Protein AF-A0A936XQB4-F1 (afdb_monomer_lite)

Sequence (69 aa):
MYNPRVLLFILTATILAYLTHVFLKRMIDPRRSVVSFIMYIAAHLVSIITWVFIFGLVLIHYKDFFFKR

Secondary structure (DSSP, 8-state):
---HHHHHHHHHHHHHHHHHHHHHHHH--TTS-HHHHHHHHHHHHHHHHHHHHHHHHHHHHTHHHHH--

Structure (mmCIF, N/CA/C/O backbone):
data_AF-A0A936XQB4-F1
#
_entry.id   AF-A0A936XQB4-F1
#
loop_
_atom_site.group_PDB
_atom_site.id
_atom_site.type_symbol
_atom_site.label_atom_id
_atom_site.label_alt_id
_atom_site.label_comp_id
_atom_site.label_asym_id
_atom_site.label_entity_id
_atom_site.label_seq_id
_atom_site.pdbx_PDB_ins_code
_atom_site.Cartn_x
_atom_site.Cartn_y
_atom_site.Cartn_z
_atom_site.occupancy
_atom_site.B_iso_or_equiv
_atom_site.auth_seq_id
_atom_site.auth_comp_id
_atom_site.auth_asym_id
_atom_site.auth_atom_id
_atom_site.pdbx_PDB_model_num
ATOM 1 N N . MET A 1 1 ? -21.737 10.783 14.481 1.00 69.50 1 MET A N 1
ATOM 2 C CA . MET A 1 1 ? -20.337 11.220 14.685 1.00 69.50 1 MET A CA 1
ATOM 3 C C . MET A 1 1 ? -19.423 10.109 14.194 1.00 69.50 1 MET A C 1
ATOM 5 O O . MET A 1 1 ? -19.675 8.960 14.539 1.00 69.50 1 MET A O 1
ATOM 9 N N . TYR A 1 2 ? -18.440 10.416 13.347 1.00 75.56 2 TYR A N 1
ATOM 10 C CA . TYR A 1 2 ? -17.468 9.426 12.866 1.00 75.56 2 TYR A CA 1
ATOM 11 C C . TYR A 1 2 ? -16.527 9.005 14.003 1.00 75.56 2 TYR A C 1
ATOM 13 O O . TYR A 1 2 ? -16.165 9.840 14.829 1.00 75.56 2 TYR A O 1
ATOM 21 N N . ASN A 1 3 ? -16.133 7.728 14.056 1.00 87.25 3 ASN A N 1
ATOM 22 C CA . ASN A 1 3 ? -15.184 7.263 15.067 1.00 87.25 3 ASN A CA 1
ATOM 23 C C . ASN A 1 3 ? -13.772 7.779 14.718 1.00 87.25 3 ASN A C 1
ATOM 25 O O . ASN A 1 3 ? -13.239 7.385 13.674 1.00 87.25 3 ASN A O 1
ATOM 29 N N . PRO A 1 4 ? -13.137 8.616 15.563 1.00 91.06 4 PRO A N 1
ATOM 30 C CA . PRO A 1 4 ? -11.818 9.178 15.273 1.00 91.06 4 PRO A CA 1
ATOM 31 C C . PRO A 1 4 ? -10.744 8.101 15.077 1.00 91.06 4 PRO A C 1
ATOM 33 O O . PRO A 1 4 ? -9.823 8.305 14.291 1.00 91.06 4 PRO A O 1
ATOM 36 N N . ARG A 1 5 ? -10.882 6.927 15.710 1.00 91.31 5 ARG A N 1
ATOM 37 C CA . ARG A 1 5 ? -9.952 5.797 15.536 1.00 91.31 5 ARG A CA 1
ATOM 38 C C . ARG A 1 5 ? -9.987 5.254 14.109 1.00 91.31 5 ARG A C 1
ATOM 40 O O . ARG A 1 5 ? -8.943 4.975 13.533 1.00 91.31 5 ARG A O 1
ATOM 47 N N . VAL A 1 6 ? -11.182 5.148 13.528 1.00 91.94 6 VAL A N 1
ATOM 48 C CA . VAL A 1 6 ? -11.369 4.686 12.145 1.00 91.94 6 VAL A CA 1
ATOM 49 C C . VAL A 1 6 ? -10.847 5.731 11.158 1.00 91.94 6 VAL A C 1
ATOM 51 O O . VAL A 1 6 ? -10.190 5.377 10.184 1.00 91.94 6 VAL A O 1
ATOM 54 N N . LEU A 1 7 ? -11.071 7.020 11.431 1.00 93.38 7 LEU A N 1
ATOM 55 C CA . LEU A 1 7 ? -10.537 8.101 10.595 1.00 93.38 7 LEU A CA 1
ATOM 56 C C . LEU A 1 7 ? -9.004 8.120 10.592 1.00 93.38 7 LEU A C 1
ATOM 58 O O . LEU A 1 7 ? -8.397 8.190 9.524 1.00 93.38 7 LEU A O 1
ATOM 62 N N . LEU A 1 8 ? -8.379 8.005 11.769 1.00 94.31 8 LEU A N 1
ATOM 63 C CA . LEU A 1 8 ? -6.923 7.910 11.891 1.00 94.31 8 LEU A CA 1
ATOM 64 C C . LEU A 1 8 ? -6.384 6.686 11.151 1.00 94.31 8 LEU A C 1
ATOM 66 O O . LEU A 1 8 ? -5.400 6.796 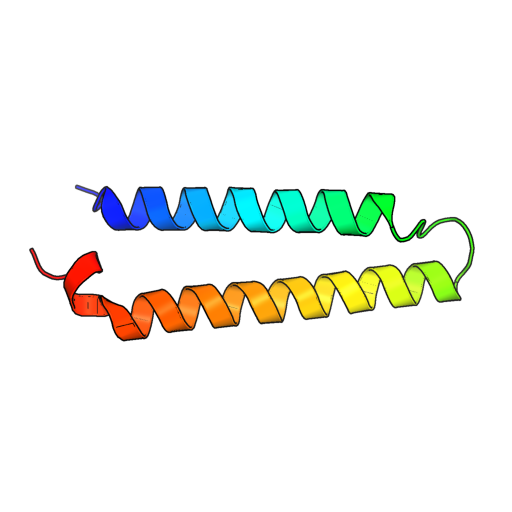10.430 1.00 94.31 8 LEU A O 1
ATOM 70 N N . PHE A 1 9 ? -7.063 5.547 11.261 1.00 94.75 9 PHE A N 1
ATOM 71 C CA . PHE A 1 9 ? -6.678 4.329 10.560 1.00 94.75 9 PHE A CA 1
ATOM 72 C C . PHE A 1 9 ? -6.682 4.492 9.034 1.00 94.75 9 PHE A C 1
ATOM 74 O O . PHE A 1 9 ? -5.704 4.139 8.376 1.00 94.75 9 PHE A O 1
ATOM 81 N N . ILE A 1 10 ? -7.740 5.086 8.471 1.00 94.06 10 ILE A N 1
ATOM 82 C CA . ILE A 1 10 ? -7.832 5.375 7.030 1.00 94.06 10 ILE A CA 1
ATOM 83 C C . ILE A 1 10 ? -6.729 6.348 6.601 1.00 94.06 10 ILE A C 1
ATOM 85 O O . ILE A 1 10 ? -6.097 6.149 5.560 1.00 94.06 10 ILE A O 1
ATOM 89 N N . LEU A 1 11 ? -6.467 7.383 7.404 1.00 96.44 11 LEU A N 1
ATOM 90 C CA . LEU A 1 11 ? -5.403 8.345 7.132 1.00 96.44 11 LEU A CA 1
ATOM 91 C C . LEU A 1 11 ? -4.032 7.655 7.096 1.00 96.44 11 LEU A C 1
ATOM 93 O O . LEU A 1 11 ? -3.286 7.822 6.131 1.00 96.44 11 LEU A O 1
ATOM 97 N N . THR A 1 12 ? -3.721 6.834 8.101 1.00 96.38 12 THR A N 1
ATOM 98 C CA . THR A 1 12 ? -2.473 6.063 8.160 1.00 96.38 12 THR A CA 1
ATOM 99 C C . THR A 1 12 ? -2.342 5.114 6.969 1.00 96.38 12 THR A C 1
ATOM 101 O O . THR A 1 12 ? -1.279 5.065 6.349 1.00 96.38 12 THR A O 1
ATOM 104 N N . ALA A 1 13 ? -3.419 4.418 6.595 1.00 95.44 13 ALA A N 1
ATOM 105 C CA . ALA A 1 13 ? -3.427 3.536 5.433 1.00 95.44 13 ALA A CA 1
ATOM 106 C C . ALA A 1 13 ? -3.141 4.285 4.128 1.00 95.44 13 ALA A C 1
ATOM 108 O O . ALA A 1 13 ? -2.324 3.845 3.318 1.00 95.44 13 ALA A O 1
ATOM 109 N N . THR A 1 14 ? -3.750 5.456 3.959 1.00 95.75 14 THR A N 1
ATOM 110 C CA . THR A 1 14 ? -3.560 6.301 2.775 1.00 95.75 14 THR A CA 1
ATOM 111 C C . THR A 1 14 ? -2.121 6.808 2.677 1.00 95.75 14 THR A C 1
ATOM 113 O O . THR A 1 14 ? -1.514 6.740 1.607 1.00 95.75 14 THR A O 1
ATOM 116 N N . ILE A 1 15 ? -1.543 7.264 3.794 1.00 97.62 15 ILE A N 1
ATOM 117 C CA . ILE A 1 15 ? -0.153 7.740 3.843 1.00 97.62 15 ILE A CA 1
ATOM 118 C C . ILE A 1 15 ? 0.815 6.607 3.482 1.00 97.62 15 ILE A C 1
ATOM 120 O O . ILE A 1 15 ? 1.692 6.796 2.640 1.00 97.62 15 ILE A O 1
ATOM 124 N N . LEU A 1 16 ? 0.648 5.420 4.067 1.00 97.19 16 LEU A N 1
ATOM 125 C CA . LEU A 1 16 ? 1.529 4.278 3.807 1.00 97.19 16 LEU A CA 1
ATOM 126 C C . LEU A 1 16 ? 1.412 3.755 2.368 1.00 97.19 16 LEU A C 1
ATOM 128 O O . LEU A 1 16 ? 2.429 3.453 1.733 1.00 97.19 16 LEU A O 1
ATOM 132 N N . ALA A 1 17 ? 0.198 3.721 1.815 1.00 95.19 17 ALA A N 1
ATOM 133 C CA . ALA A 1 17 ? -0.018 3.381 0.413 1.00 95.19 17 ALA A CA 1
ATOM 134 C C . ALA A 1 17 ? 0.665 4.396 -0.521 1.00 95.19 17 ALA A C 1
ATOM 136 O O . ALA A 1 17 ? 1.364 4.004 -1.457 1.00 95.19 17 ALA A O 1
ATOM 137 N N . TYR A 1 18 ? 0.544 5.697 -0.231 1.00 95.81 18 TYR A N 1
ATOM 138 C CA . TYR A 1 18 ? 1.208 6.746 -1.005 1.00 95.81 18 TYR A CA 1
ATOM 139 C C . TYR A 1 18 ? 2.737 6.650 -0.929 1.00 95.81 18 TYR A C 1
ATOM 141 O O . TYR A 1 18 ? 3.415 6.726 -1.954 1.00 95.81 18 TYR A O 1
ATOM 149 N N . LEU A 1 19 ? 3.296 6.422 0.262 1.00 97.00 19 LEU A N 1
ATOM 150 C CA . LEU A 1 19 ? 4.736 6.216 0.427 1.00 97.00 19 LEU A CA 1
ATOM 151 C C . LEU A 1 19 ? 5.224 5.005 -0.373 1.00 97.00 19 LEU A C 1
ATOM 153 O O . LEU A 1 19 ? 6.267 5.083 -1.024 1.00 97.00 19 LEU A O 1
ATOM 157 N N . THR A 1 20 ? 4.444 3.924 -0.396 1.00 96.38 20 THR A N 1
ATOM 158 C CA . THR A 1 20 ? 4.761 2.741 -1.206 1.00 96.38 20 THR A CA 1
ATOM 159 C C . THR A 1 20 ? 4.733 3.060 -2.698 1.00 96.38 20 THR A C 1
ATOM 161 O O . THR A 1 20 ? 5.653 2.685 -3.420 1.00 96.38 20 THR A O 1
ATOM 164 N N . HIS A 1 21 ? 3.739 3.818 -3.166 1.00 93.81 21 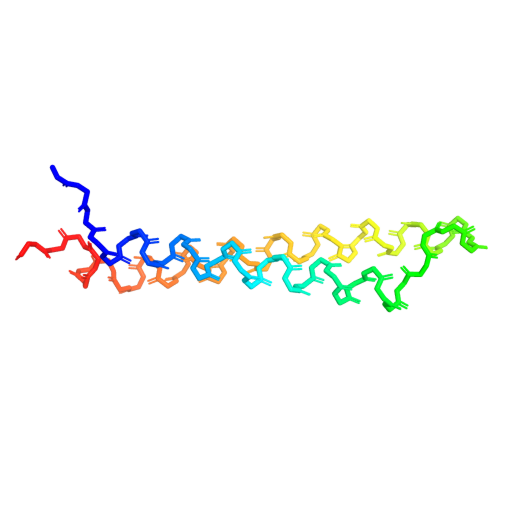HIS A N 1
ATOM 165 C CA . HIS A 1 21 ? 3.684 4.285 -4.552 1.00 93.81 21 HIS A CA 1
ATOM 166 C C . HIS A 1 21 ? 4.926 5.111 -4.933 1.00 93.81 21 HIS A C 1
ATOM 168 O O . HIS A 1 21 ? 5.557 4.854 -5.963 1.00 93.81 21 HIS A O 1
ATOM 174 N N . VAL A 1 22 ? 5.315 6.074 -4.089 1.00 95.50 22 VAL A N 1
ATOM 175 C CA . VAL A 1 22 ? 6.514 6.901 -4.309 1.00 95.50 22 VAL A CA 1
ATOM 176 C C . VAL A 1 22 ? 7.775 6.037 -4.337 1.00 95.50 22 VAL A C 1
ATOM 178 O O . VAL A 1 22 ? 8.628 6.234 -5.205 1.00 95.50 22 VAL A O 1
ATOM 181 N N . PHE A 1 23 ? 7.887 5.067 -3.430 1.00 95.88 23 PHE A N 1
ATOM 182 C CA . PHE A 1 23 ? 9.000 4.122 -3.395 1.00 95.88 23 PHE A CA 1
ATOM 183 C C . PHE A 1 23 ? 9.086 3.296 -4.686 1.00 95.88 23 PHE A C 1
ATOM 185 O O . PHE A 1 23 ? 10.132 3.282 -5.334 1.00 95.88 23 PHE A O 1
ATOM 192 N N . LEU A 1 24 ? 7.978 2.689 -5.123 1.00 94.81 24 LEU A N 1
ATOM 193 C CA . LEU A 1 24 ? 7.935 1.889 -6.350 1.00 94.81 24 LEU A CA 1
ATOM 194 C C . LEU A 1 24 ? 8.283 2.714 -7.593 1.00 94.81 24 LEU A C 1
ATOM 196 O O . LEU A 1 24 ? 9.010 2.234 -8.460 1.00 94.81 24 LEU A O 1
ATOM 200 N N . LYS A 1 25 ? 7.822 3.968 -7.664 1.00 91.06 25 LYS A N 1
ATOM 201 C CA . LYS A 1 25 ? 8.146 4.889 -8.764 1.00 91.06 25 LYS A CA 1
ATOM 202 C C . LYS A 1 25 ? 9.620 5.300 -8.795 1.00 91.06 25 LYS A C 1
ATOM 204 O O . LYS A 1 25 ? 10.146 5.559 -9.872 1.00 91.06 25 LYS A O 1
ATOM 209 N N . ARG A 1 26 ? 10.286 5.376 -7.640 1.00 93.62 26 ARG A N 1
ATOM 210 C CA . ARG A 1 26 ? 11.737 5.622 -7.569 1.00 93.62 26 ARG A CA 1
ATOM 211 C C . ARG A 1 26 ? 12.550 4.383 -7.943 1.0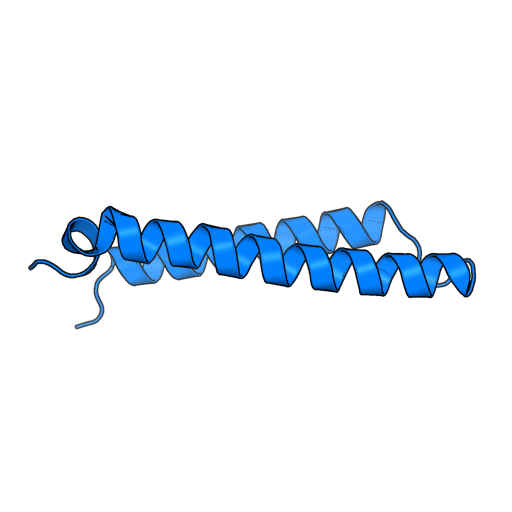0 93.62 26 ARG A C 1
ATOM 213 O O . ARG A 1 26 ? 13.615 4.526 -8.530 1.00 93.62 26 ARG A O 1
ATOM 220 N N . MET A 1 27 ? 12.060 3.193 -7.595 1.00 94.06 27 MET A N 1
ATOM 221 C CA . MET A 1 27 ? 12.774 1.930 -7.803 1.00 94.06 27 MET A CA 1
ATOM 222 C C . MET A 1 27 ? 12.657 1.412 -9.243 1.00 94.06 27 MET A C 1
ATOM 224 O O . MET A 1 27 ? 13.612 0.864 -9.790 1.00 94.06 27 MET A O 1
ATOM 228 N N . ILE A 1 28 ? 11.480 1.562 -9.853 1.00 92.69 28 ILE A N 1
ATOM 229 C CA . ILE A 1 28 ? 11.172 1.032 -11.180 1.00 92.69 28 ILE A CA 1
ATOM 230 C C . ILE A 1 28 ? 10.775 2.200 -12.075 1.00 92.69 28 ILE A C 1
ATOM 232 O O . ILE A 1 28 ? 9.724 2.804 -11.871 1.00 92.69 28 ILE A O 1
ATOM 236 N N . ASP A 1 29 ? 11.594 2.489 -13.088 1.00 93.25 29 ASP A N 1
ATOM 237 C CA . ASP A 1 29 ? 11.234 3.433 -14.145 1.00 93.25 29 ASP A CA 1
ATOM 238 C C . ASP A 1 29 ? 10.381 2.721 -15.213 1.00 93.25 29 ASP A C 1
ATOM 240 O O . ASP A 1 29 ? 10.917 1.934 -16.005 1.00 93.25 29 ASP A O 1
ATOM 244 N N . PRO A 1 30 ? 9.062 2.982 -15.279 1.00 90.50 30 PRO A N 1
ATOM 245 C CA . PRO A 1 30 ? 8.182 2.328 -16.240 1.00 90.50 30 PRO A CA 1
ATOM 246 C C . PRO A 1 30 ? 8.450 2.755 -17.690 1.00 90.50 30 PRO A C 1
ATOM 248 O O . PRO A 1 30 ? 7.963 2.098 -18.605 1.00 90.50 30 PRO A O 1
ATOM 251 N N . ARG A 1 31 ? 9.195 3.843 -17.929 1.00 93.62 31 ARG A N 1
ATOM 252 C CA . ARG A 1 31 ? 9.471 4.359 -19.282 1.00 93.62 31 ARG A CA 1
ATOM 253 C C . ARG A 1 31 ? 10.729 3.761 -19.903 1.00 93.62 31 ARG A C 1
ATOM 255 O O . ARG A 1 31 ? 10.944 3.919 -21.100 1.00 93.62 31 ARG A O 1
ATOM 262 N N . ARG A 1 32 ? 11.546 3.065 -19.108 1.00 94.06 32 ARG A N 1
ATOM 263 C CA . ARG A 1 32 ? 12.820 2.497 -19.558 1.00 94.06 32 ARG A CA 1
ATOM 264 C C . ARG A 1 32 ? 12.644 1.343 -20.545 1.00 94.06 32 ARG A C 1
ATOM 266 O O . ARG A 1 32 ? 13.436 1.208 -21.470 1.00 94.06 32 ARG A O 1
ATOM 273 N N . SER A 1 33 ? 11.661 0.472 -20.320 1.00 95.69 33 SER A N 1
ATOM 274 C CA . SER A 1 33 ? 11.392 -0.689 -21.177 1.00 95.69 33 SER A CA 1
ATOM 275 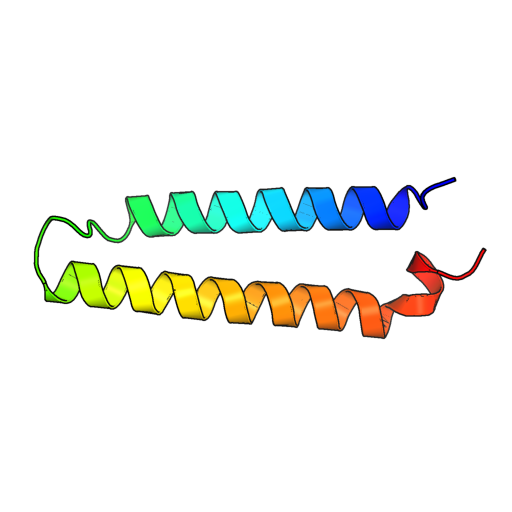C C . SER A 1 33 ? 10.004 -1.279 -20.916 1.00 95.69 33 SER A C 1
ATOM 277 O O . SER A 1 33 ? 9.429 -1.068 -19.848 1.00 95.69 33 SER A O 1
ATOM 279 N N . VAL A 1 34 ? 9.501 -2.095 -21.849 1.00 94.81 34 VAL A N 1
ATOM 280 C CA . VAL A 1 34 ? 8.237 -2.842 -21.686 1.00 94.81 34 VAL A CA 1
ATOM 281 C C . VAL A 1 34 ? 8.287 -3.775 -20.471 1.00 94.81 34 VAL A C 1
ATOM 283 O O . VAL A 1 34 ? 7.320 -3.869 -19.722 1.00 94.81 34 VAL A O 1
ATOM 286 N N . VAL A 1 35 ? 9.431 -4.419 -20.217 1.00 95.06 35 VAL A N 1
ATOM 287 C CA . VAL A 1 35 ? 9.612 -5.282 -19.038 1.00 95.06 35 VAL A CA 1
ATOM 288 C C . VAL A 1 35 ? 9.520 -4.461 -17.751 1.00 95.06 35 VAL A C 1
ATOM 290 O O . VAL A 1 35 ? 8.823 -4.854 -16.818 1.00 95.06 35 VAL A O 1
ATOM 293 N N . SER A 1 36 ? 10.164 -3.291 -17.708 1.00 93.31 36 SER A N 1
ATOM 294 C CA . SER A 1 36 ? 10.080 -2.374 -16.563 1.00 93.31 36 SER A CA 1
ATOM 295 C C . SER A 1 36 ? 8.652 -1.874 -16.338 1.00 93.31 36 SER A C 1
ATOM 297 O O . SER A 1 36 ? 8.217 -1.786 -15.193 1.00 93.31 36 SER A O 1
ATOM 299 N N . PHE A 1 37 ? 7.899 -1.610 -17.408 1.00 94.56 37 PHE A N 1
ATOM 300 C CA . PHE A 1 37 ? 6.484 -1.249 -17.329 1.00 94.56 37 PHE A CA 1
ATOM 301 C C . PHE A 1 37 ? 5.625 -2.374 -16.731 1.00 94.56 37 PHE A C 1
ATOM 303 O O . PHE A 1 37 ? 4.860 -2.134 -15.796 1.00 94.56 37 PHE A O 1
ATOM 310 N N . ILE A 1 38 ? 5.790 -3.613 -17.207 1.00 96.25 38 ILE A N 1
ATOM 311 C CA . ILE A 1 38 ? 5.062 -4.778 -16.677 1.00 96.25 38 ILE A CA 1
ATOM 312 C C . ILE A 1 38 ? 5.410 -5.003 -15.201 1.00 96.25 38 ILE A C 1
ATOM 314 O O . ILE A 1 38 ? 4.508 -5.176 -14.381 1.00 96.25 38 ILE A O 1
ATOM 318 N N . MET A 1 39 ? 6.695 -4.940 -14.835 1.00 95.69 39 MET A N 1
ATOM 319 C CA . MET A 1 39 ? 7.119 -5.062 -13.436 1.00 95.69 39 MET A CA 1
ATOM 320 C C . MET A 1 39 ? 6.551 -3.947 -12.557 1.00 95.69 39 MET A C 1
ATOM 322 O O . MET A 1 39 ? 6.133 -4.212 -11.433 1.00 95.69 39 MET A O 1
ATOM 326 N N . TYR A 1 40 ? 6.494 -2.713 -13.064 1.00 95.62 40 TYR A N 1
ATOM 327 C CA . TYR A 1 40 ? 5.897 -1.586 -12.351 1.00 95.62 40 TYR A CA 1
ATOM 328 C C . TYR A 1 40 ? 4.418 -1.841 -12.034 1.00 95.62 40 TYR A C 1
ATOM 330 O O . TYR A 1 40 ? 3.999 -1.648 -10.890 1.00 95.62 40 TYR A O 1
ATOM 338 N N . ILE A 1 41 ? 3.643 -2.321 -13.014 1.00 95.69 41 ILE A N 1
ATOM 339 C CA . ILE A 1 41 ? 2.227 -2.672 -12.827 1.00 95.69 41 ILE A CA 1
ATOM 340 C C . ILE A 1 41 ? 2.078 -3.830 -11.839 1.00 95.69 41 ILE A C 1
ATOM 342 O O . ILE A 1 41 ? 1.287 -3.732 -10.901 1.00 95.69 41 ILE A O 1
ATOM 346 N N . ALA A 1 42 ? 2.849 -4.906 -12.015 1.00 96.69 42 ALA A N 1
ATOM 347 C CA . ALA A 1 42 ? 2.793 -6.070 -11.137 1.00 96.69 42 ALA A CA 1
ATOM 348 C C . ALA A 1 42 ? 3.110 -5.693 -9.681 1.00 96.69 42 ALA A C 1
ATOM 350 O O . ALA A 1 42 ? 2.371 -6.065 -8.771 1.00 96.69 42 ALA A O 1
ATOM 351 N N . ALA A 1 43 ? 4.149 -4.884 -9.459 1.00 96.25 43 ALA A N 1
ATOM 352 C CA . ALA A 1 43 ? 4.516 -4.404 -8.130 1.00 96.25 43 ALA A CA 1
ATOM 353 C C . ALA A 1 43 ? 3.418 -3.530 -7.499 1.00 96.25 43 ALA A C 1
ATOM 355 O O . ALA A 1 43 ? 3.142 -3.661 -6.306 1.00 96.25 43 ALA A O 1
ATOM 356 N N . HIS A 1 44 ? 2.752 -2.679 -8.287 1.00 95.94 44 HIS A N 1
ATOM 357 C CA . HIS A 1 44 ? 1.614 -1.895 -7.798 1.00 95.94 44 HIS A CA 1
ATOM 358 C C . HIS A 1 44 ? 0.429 -2.783 -7.417 1.00 95.94 44 HIS A C 1
ATOM 360 O O . HIS A 1 44 ? -0.157 -2.585 -6.355 1.00 95.94 44 HIS A O 1
ATOM 366 N N . LEU A 1 45 ? 0.102 -3.785 -8.234 1.00 96.69 45 LEU A N 1
ATOM 367 C CA . LEU A 1 45 ? -0.991 -4.711 -7.944 1.00 96.69 45 LEU A CA 1
ATOM 368 C C . LEU A 1 45 ? -0.725 -5.502 -6.656 1.00 96.69 45 LEU A C 1
ATOM 370 O O . LEU A 1 45 ? -1.584 -5.556 -5.775 1.00 96.69 45 LEU A O 1
ATOM 374 N N . VAL A 1 46 ? 0.486 -6.047 -6.514 1.00 96.75 46 VAL A N 1
ATOM 375 C CA . VAL A 1 46 ? 0.914 -6.747 -5.294 1.00 96.75 46 VAL A CA 1
ATOM 376 C C . VAL A 1 46 ? 0.854 -5.814 -4.086 1.00 96.75 46 VAL A C 1
ATOM 378 O O . VAL A 1 46 ? 0.363 -6.214 -3.031 1.00 96.75 46 VAL A O 1
ATOM 381 N N . SER A 1 47 ? 1.296 -4.562 -4.231 1.00 96.44 47 SER A N 1
ATOM 382 C CA . SER A 1 47 ? 1.241 -3.576 -3.150 1.00 96.44 47 SER A CA 1
ATOM 383 C C . SER A 1 47 ? -0.192 -3.283 -2.702 1.00 96.44 47 SER A C 1
ATOM 385 O O . SER A 1 47 ? -0.451 -3.281 -1.499 1.00 96.44 47 SER A O 1
ATOM 387 N N . ILE A 1 48 ? -1.128 -3.095 -3.637 1.00 94.56 48 ILE A N 1
ATOM 388 C CA . ILE A 1 48 ? -2.543 -2.860 -3.318 1.00 94.56 48 ILE A CA 1
ATOM 389 C C . ILE A 1 48 ? -3.120 -4.060 -2.563 1.00 94.56 48 ILE A C 1
ATOM 391 O O . ILE A 1 48 ? -3.699 -3.879 -1.493 1.00 94.56 48 ILE A O 1
ATOM 395 N N . ILE A 1 49 ? -2.921 -5.278 -3.078 1.00 97.25 49 ILE A N 1
ATOM 396 C CA . ILE A 1 49 ? -3.408 -6.510 -2.438 1.00 97.25 49 ILE A CA 1
ATOM 397 C C . ILE A 1 49 ? -2.837 -6.634 -1.022 1.00 97.25 49 ILE A C 1
ATOM 399 O O . ILE A 1 49 ? -3.580 -6.887 -0.076 1.00 97.25 49 ILE A O 1
ATOM 403 N N . THR A 1 50 ? -1.533 -6.399 -0.869 1.00 96.62 50 THR A N 1
ATOM 404 C CA . THR A 1 50 ? -0.837 -6.485 0.419 1.00 96.62 50 THR A CA 1
ATOM 405 C C . THR A 1 50 ? -1.402 -5.480 1.421 1.00 96.62 50 THR A C 1
ATOM 407 O O . THR A 1 50 ? -1.736 -5.859 2.541 1.00 96.62 50 THR A O 1
ATOM 410 N N . TRP A 1 51 ? -1.569 -4.213 1.030 1.00 96.38 51 TRP A N 1
ATOM 411 C CA . TRP A 1 51 ? -2.096 -3.188 1.932 1.00 96.38 51 TRP A CA 1
ATOM 412 C C . TRP A 1 51 ? -3.553 -3.433 2.310 1.00 96.38 51 TRP A C 1
ATOM 414 O O . TRP A 1 51 ? -3.889 -3.351 3.492 1.00 96.38 51 TRP A O 1
ATOM 424 N N . VAL A 1 52 ? -4.409 -3.780 1.345 1.00 95.75 52 VAL A N 1
ATOM 425 C CA . VAL A 1 52 ? -5.815 -4.118 1.618 1.00 95.75 52 VAL A CA 1
ATOM 426 C C . VAL A 1 52 ? -5.903 -5.309 2.568 1.00 95.75 52 VAL A C 1
ATOM 428 O O . VAL A 1 52 ? -6.677 -5.264 3.523 1.00 95.75 52 VAL A O 1
ATOM 431 N N . PHE A 1 53 ? -5.085 -6.341 2.356 1.00 97.44 53 PHE A N 1
ATOM 432 C CA . PHE A 1 53 ? -5.045 -7.506 3.231 1.00 97.44 53 PHE A CA 1
ATOM 433 C C . PHE A 1 53 ? -4.588 -7.147 4.649 1.00 97.44 53 PHE A C 1
ATOM 435 O O . PHE A 1 53 ? -5.280 -7.481 5.606 1.00 97.44 53 PH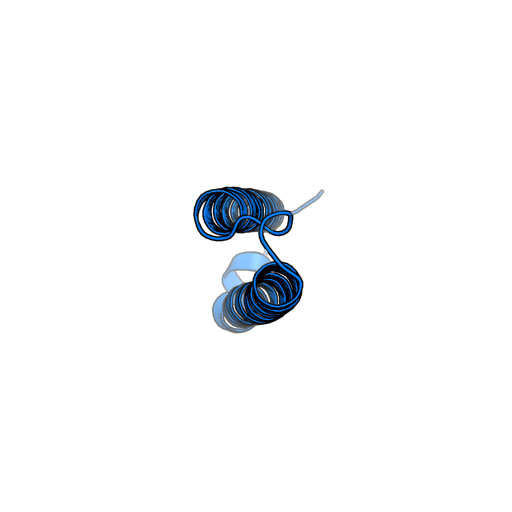E A O 1
ATOM 442 N N . ILE A 1 54 ? -3.470 -6.428 4.798 1.00 96.75 54 ILE A N 1
ATOM 443 C CA . ILE A 1 54 ? -2.931 -6.040 6.112 1.00 96.75 54 ILE A CA 1
ATOM 444 C C . ILE A 1 54 ? -3.936 -5.173 6.872 1.00 96.75 54 ILE A C 1
ATOM 446 O O . ILE A 1 54 ? -4.273 -5.484 8.014 1.00 96.75 54 ILE A O 1
ATOM 450 N N . PHE A 1 55 ? -4.451 -4.106 6.256 1.00 95.88 55 PHE A N 1
ATOM 451 C CA . PHE A 1 55 ? -5.394 -3.217 6.935 1.00 95.88 55 PHE A CA 1
ATOM 452 C C . PHE A 1 55 ? -6.748 -3.890 7.182 1.00 95.88 55 PHE A C 1
ATOM 454 O O . PHE A 1 55 ? -7.334 -3.705 8.248 1.00 95.88 55 PHE A O 1
ATOM 461 N N . GLY A 1 56 ? -7.223 -4.723 6.257 1.00 95.12 56 GLY A N 1
ATOM 462 C CA . GLY A 1 56 ? -8.414 -5.541 6.474 1.00 95.12 56 GLY A CA 1
ATOM 463 C C . GLY A 1 56 ? -8.249 -6.479 7.671 1.00 95.12 56 GLY A C 1
ATOM 464 O O . GLY A 1 56 ? -9.108 -6.514 8.551 1.00 95.12 56 GLY A O 1
ATOM 465 N N . LEU A 1 57 ? -7.113 -7.176 7.756 1.00 96.81 57 LEU A N 1
ATOM 466 C CA . LEU A 1 57 ? -6.792 -8.083 8.856 1.00 96.81 57 LEU A CA 1
ATOM 467 C C . LEU A 1 57 ? -6.700 -7.346 10.195 1.00 96.81 57 LEU A C 1
ATOM 469 O O . LEU A 1 57 ? -7.276 -7.809 11.176 1.00 96.81 57 LEU A O 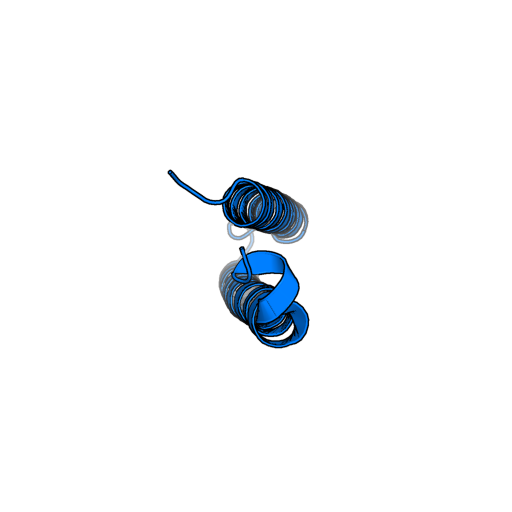1
ATOM 473 N N . VAL A 1 58 ? -6.043 -6.183 10.238 1.00 96.12 58 VAL A N 1
ATOM 474 C CA . VAL A 1 58 ? -5.963 -5.350 11.451 1.00 96.12 58 VAL A CA 1
ATOM 475 C C . VAL A 1 58 ? -7.356 -4.914 11.905 1.00 96.12 58 VAL A C 1
ATOM 477 O O . VAL A 1 58 ? -7.680 -5.019 13.088 1.00 96.12 58 VAL A O 1
ATOM 480 N N . LEU A 1 59 ? -8.208 -4.473 10.979 1.00 94.19 59 LEU A N 1
ATOM 481 C CA . LEU A 1 59 ? -9.558 -4.015 11.300 1.00 94.19 59 LEU A CA 1
ATOM 482 C C . LEU A 1 59 ? -10.455 -5.161 11.797 1.00 94.19 59 LEU A C 1
ATOM 484 O O . LEU A 1 59 ? -11.225 -4.962 12.734 1.00 94.19 59 LEU A O 1
ATOM 488 N N . ILE A 1 60 ? -10.329 -6.360 11.219 1.00 94.62 60 ILE A N 1
ATOM 489 C CA . ILE A 1 60 ? -11.065 -7.556 11.658 1.00 94.62 60 ILE A CA 1
ATOM 490 C C . ILE A 1 60 ? -10.567 -8.039 13.026 1.00 94.62 60 ILE A C 1
ATOM 492 O O . ILE A 1 60 ? -11.377 -8.305 13.916 1.00 94.62 60 ILE A O 1
ATOM 496 N N . HIS A 1 61 ? -9.249 -8.143 13.207 1.00 95.94 61 HIS A N 1
ATOM 497 C CA . HIS A 1 61 ? -8.648 -8.662 14.435 1.00 95.94 61 HIS A CA 1
ATOM 498 C C . HIS A 1 61 ? -8.908 -7.734 15.629 1.00 95.94 61 HIS A C 1
ATOM 500 O O . HIS A 1 61 ? -9.277 -8.197 16.706 1.00 95.94 61 HIS A O 1
ATOM 506 N N . TYR A 1 62 ? -8.805 -6.418 15.426 1.00 94.19 62 TYR A N 1
ATOM 507 C CA . TYR A 1 62 ? -9.033 -5.407 16.462 1.00 94.19 62 TYR A CA 1
ATOM 508 C C . TYR A 1 62 ? -10.412 -4.741 16.353 1.00 94.19 62 TYR A C 1
ATOM 510 O O . TYR A 1 62 ? -10.583 -3.594 16.773 1.00 94.19 62 TYR A O 1
ATOM 518 N N . LYS A 1 63 ? -11.421 -5.441 15.816 1.00 91.31 63 LYS A N 1
ATOM 519 C CA . LYS A 1 63 ? -12.770 -4.889 15.587 1.00 91.31 63 LYS A CA 1
ATOM 520 C C . LYS A 1 63 ? -13.363 -4.201 16.822 1.00 91.31 63 LYS A C 1
ATOM 522 O O . LYS A 1 63 ? -13.969 -3.140 16.705 1.00 91.31 63 LYS A O 1
ATOM 527 N N . ASP A 1 64 ? -13.136 -4.754 18.011 1.00 91.19 64 ASP A N 1
ATOM 528 C CA . ASP A 1 64 ? -13.682 -4.206 19.253 1.00 91.19 64 ASP A CA 1
ATOM 529 C C . ASP A 1 64 ? -13.014 -2.873 19.615 1.00 91.19 64 ASP A C 1
ATOM 531 O O . ASP A 1 64 ? -13.681 -1.952 20.071 1.00 91.19 64 ASP A O 1
ATOM 535 N N . PHE A 1 65 ? -11.722 -2.706 19.332 1.00 88.50 65 PHE A N 1
ATOM 536 C CA . PHE A 1 65 ? -11.035 -1.430 19.535 1.00 88.50 65 PHE A CA 1
ATOM 537 C C . PHE A 1 65 ? -11.579 -0.326 18.612 1.00 88.50 65 PHE A C 1
ATOM 539 O O . PHE A 1 65 ? -11.687 0.836 19.020 1.00 88.50 65 PHE A O 1
ATOM 546 N N . PHE A 1 66 ? -11.937 -0.678 17.374 1.00 87.50 66 PHE A N 1
ATOM 547 C CA . PHE A 1 66 ? -12.423 0.276 16.374 1.00 87.50 66 PHE A CA 1
ATOM 548 C C . PHE A 1 66 ? -13.924 0.559 16.453 1.00 87.50 66 PHE A C 1
ATOM 550 O O . PHE A 1 66 ? -14.334 1.669 16.118 1.00 87.50 66 PHE A O 1
ATOM 557 N N . PHE A 1 67 ? -14.751 -0.400 16.870 1.00 86.31 67 PHE A N 1
ATOM 558 C CA . PHE A 1 67 ? -16.211 -0.287 16.754 1.00 86.31 67 PHE A CA 1
ATOM 559 C C . PHE A 1 67 ? -16.972 -0.399 18.075 1.00 86.31 67 PHE A C 1
ATOM 561 O O . PHE A 1 67 ? -18.143 -0.015 18.118 1.00 86.31 67 PHE A O 1
ATOM 568 N N . LYS A 1 68 ? -16.346 -0.876 19.156 1.00 81.56 68 LYS A N 1
ATOM 569 C CA . LYS A 1 68 ? -16.986 -0.889 20.476 1.00 81.56 68 LYS A CA 1
ATOM 570 C C . LYS A 1 68 ? -16.948 0.532 21.052 1.00 81.56 68 LYS A C 1
ATOM 572 O O . LYS A 1 68 ? -15.895 1.172 21.046 1.00 81.56 68 LYS A O 1
ATOM 577 N N . ARG A 1 69 ? -18.126 1.032 21.438 1.00 60.47 69 ARG A N 1
ATOM 578 C CA . ARG A 1 69 ? -18.315 2.368 22.023 1.00 60.47 69 ARG A CA 1
ATOM 579 C C . ARG A 1 69 ? -17.731 2.441 23.423 1.00 60.47 69 ARG A C 1
ATOM 581 O O . ARG A 1 69 ? -17.944 1.467 24.176 1.00 60.47 69 ARG A O 1
#

Foldseek 3Di:
DAQVVVVVLVVVLVVVLVVQLVVLCVVAPLPPDVVSVVVSVVSNVVSVVVSCVVSVCVCVVCVCVRPPD

pLDDT: mean 93.18, std 6.14, range [60.47, 97.62]

Radius of gyration: 15.8 Å; chains: 1; bounding box: 33×20×44 Å